Protein AF-A0A967B321-F1 (afdb_monomer)

Mean predicted aligned error: 7.97 Å

Radius of gyration: 17.26 Å; Cα contacts (8 Å, |Δi|>4): 91; chains: 1; bounding box: 40×33×49 Å

Sequence (114 aa):
MTRAPESIEDYYARVRAATDENGRLTVAAEEMPGVEALPSVGRAQIAKYGDGGAHLHLWMFGRPARMLQLRGSPLLDWEENLPRVPLDILQANARPIGEALVQTYGGALGRLGR

Structure (mmCIF, N/CA/C/O backbone):
data_AF-A0A967B321-F1
#
_entry.id   AF-A0A967B321-F1
#
loop_
_atom_site.group_PDB
_atom_site.id
_atom_site.type_symbol
_atom_site.label_atom_id
_atom_site.label_alt_id
_atom_site.label_comp_id
_atom_site.label_asym_id
_atom_site.label_entity_id
_atom_site.label_seq_id
_atom_site.pdbx_PDB_ins_code
_atom_site.Cartn_x
_atom_site.Cartn_y
_atom_site.Cartn_z
_atom_site.occupancy
_atom_site.B_iso_or_equiv
_atom_site.auth_seq_id
_atom_site.auth_comp_id
_atom_site.auth_asym_id
_atom_site.auth_atom_id
_atom_site.pdbx_PDB_model_num
ATOM 1 N N . MET A 1 1 ? -7.342 0.161 -31.014 1.00 51.66 1 MET A N 1
ATOM 2 C CA . MET A 1 1 ? -6.067 0.692 -31.541 1.00 51.66 1 MET A CA 1
ATOM 3 C C . MET A 1 1 ? -4.951 0.242 -30.616 1.00 51.66 1 MET A C 1
ATOM 5 O O . MET A 1 1 ? -4.963 0.624 -29.455 1.00 51.66 1 MET A O 1
ATOM 9 N N . THR A 1 2 ? -4.040 -0.605 -31.086 1.00 63.47 2 THR A N 1
ATOM 10 C CA . THR A 1 2 ? -2.845 -1.020 -30.337 1.00 63.47 2 THR A CA 1
ATOM 11 C C . THR A 1 2 ? -1.723 -0.025 -30.617 1.00 63.47 2 THR A C 1
ATOM 13 O O . THR A 1 2 ? -1.290 0.120 -31.757 1.00 63.47 2 THR A O 1
ATOM 16 N N . ARG A 1 3 ? -1.300 0.717 -29.590 1.00 79.12 3 ARG A N 1
ATOM 17 C CA . ARG A 1 3 ? -0.165 1.646 -29.664 1.00 79.12 3 ARG A CA 1
ATOM 18 C C . ARG A 1 3 ? 1.133 0.837 -29.789 1.00 79.12 3 ARG A C 1
ATOM 20 O O . ARG A 1 3 ? 1.270 -0.182 -29.117 1.00 79.12 3 ARG A O 1
ATOM 27 N N . ALA A 1 4 ? 2.060 1.281 -30.640 1.00 84.75 4 ALA A N 1
ATOM 28 C CA . ALA A 1 4 ? 3.400 0.698 -30.713 1.00 84.75 4 ALA A CA 1
ATOM 29 C C . ALA A 1 4 ? 4.110 0.808 -29.344 1.00 84.75 4 ALA A C 1
ATOM 31 O O . ALA A 1 4 ? 3.880 1.797 -28.636 1.00 84.75 4 ALA A O 1
ATOM 32 N N . PRO A 1 5 ? 4.932 -0.182 -28.950 1.00 83.69 5 PRO A N 1
ATOM 33 C CA . PRO A 1 5 ? 5.684 -0.115 -27.699 1.00 83.69 5 PRO A CA 1
ATOM 34 C C . PRO A 1 5 ? 6.614 1.109 -27.687 1.00 83.69 5 PRO A C 1
ATOM 36 O O . PRO A 1 5 ? 7.108 1.525 -28.735 1.00 83.69 5 PRO A O 1
ATOM 39 N N . GLU A 1 6 ? 6.811 1.711 -26.511 1.00 89.88 6 GLU A N 1
ATOM 40 C CA . GLU A 1 6 ? 7.761 2.819 -26.335 1.00 89.88 6 GLU A CA 1
ATOM 41 C C . GLU A 1 6 ? 9.207 2.356 -26.587 1.00 89.88 6 GLU A C 1
ATOM 43 O O . GLU A 1 6 ? 9.521 1.176 -26.403 1.00 89.88 6 GLU A O 1
ATOM 48 N N . SER A 1 7 ? 10.082 3.271 -27.022 1.00 93.69 7 SER A N 1
ATOM 49 C CA . SER A 1 7 ? 11.515 2.979 -27.127 1.00 93.69 7 SER A CA 1
ATOM 50 C C . SER A 1 7 ? 12.133 2.833 -25.734 1.00 93.69 7 SER A C 1
ATOM 52 O O . SER A 1 7 ? 11.606 3.351 -24.742 1.00 93.69 7 SER A O 1
ATOM 54 N N . ILE A 1 8 ? 13.261 2.128 -25.639 1.00 89.12 8 ILE A N 1
ATOM 55 C CA . ILE A 1 8 ? 13.928 1.943 -24.349 1.00 89.12 8 ILE A CA 1
ATOM 56 C C . ILE A 1 8 ? 14.518 3.263 -23.836 1.00 89.12 8 ILE A C 1
ATOM 58 O O . ILE A 1 8 ? 14.505 3.534 -22.638 1.00 89.12 8 ILE A O 1
ATOM 62 N N . GLU A 1 9 ? 14.949 4.126 -24.746 1.00 93.44 9 GLU A N 1
ATOM 63 C CA . GLU A 1 9 ? 15.458 5.468 -24.497 1.00 93.44 9 GLU A CA 1
ATOM 64 C C . GLU A 1 9 ? 14.373 6.369 -23.898 1.00 93.44 9 GLU A C 1
ATOM 66 O O . GLU A 1 9 ? 14.619 7.027 -22.884 1.00 93.44 9 GLU A O 1
ATOM 71 N N . ASP A 1 10 ? 13.159 6.340 -24.457 1.00 91.88 10 ASP A N 1
ATOM 72 C CA . ASP A 1 10 ? 12.015 7.095 -23.930 1.00 91.88 10 ASP A CA 1
ATOM 73 C C . ASP A 1 10 ? 11.601 6.592 -22.540 1.00 91.88 10 ASP A C 1
ATOM 75 O O . ASP A 1 10 ? 11.325 7.391 -21.637 1.00 91.88 10 ASP A O 1
ATOM 79 N N . TYR A 1 11 ? 11.610 5.270 -22.336 1.00 85.19 11 TYR A N 1
ATOM 80 C CA . TYR A 1 11 ? 11.366 4.665 -21.027 1.00 85.19 11 TYR A CA 1
ATOM 81 C C . TYR A 1 11 ? 12.393 5.149 -19.992 1.00 85.19 11 TYR A C 1
ATOM 83 O O . TYR A 1 11 ? 12.017 5.630 -18.919 1.00 85.19 11 TYR A O 1
ATOM 91 N N . TYR A 1 12 ? 13.688 5.080 -20.317 1.00 86.06 12 TYR A N 1
ATOM 92 C CA . TYR A 1 12 ? 14.758 5.516 -19.419 1.00 86.06 12 TYR A CA 1
ATOM 93 C C . TYR A 1 12 ? 14.692 7.013 -19.117 1.00 86.06 12 TYR A C 1
ATOM 95 O O . TYR A 1 12 ? 14.863 7.403 -17.960 1.00 86.06 12 TYR A O 1
ATOM 103 N N . ALA A 1 13 ? 14.411 7.850 -20.118 1.00 90.56 13 ALA A N 1
ATOM 104 C CA . ALA A 1 13 ? 14.257 9.288 -19.930 1.00 90.56 13 ALA A CA 1
ATOM 105 C C . ALA A 1 13 ? 13.106 9.606 -18.964 1.00 90.56 13 ALA A C 1
ATOM 107 O O . ALA A 1 13 ? 13.277 10.405 -18.041 1.00 90.56 13 ALA A O 1
ATOM 108 N N . A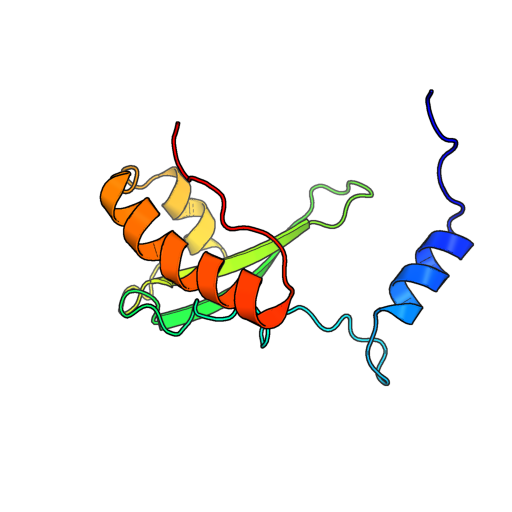RG A 1 14 ? 11.963 8.925 -19.114 1.00 88.31 14 ARG A N 1
ATOM 109 C CA . ARG A 1 14 ? 10.806 9.077 -18.223 1.00 88.31 14 ARG A CA 1
ATOM 110 C C . ARG A 1 14 ? 11.103 8.621 -16.797 1.00 88.31 14 ARG A C 1
ATOM 112 O O . ARG A 1 14 ? 10.739 9.320 -15.858 1.00 88.31 14 ARG A O 1
ATOM 119 N N . VAL A 1 15 ? 11.772 7.479 -16.624 1.00 84.31 15 VAL A N 1
ATOM 120 C CA . VAL A 1 15 ? 12.170 6.995 -15.292 1.00 84.31 15 VAL A CA 1
ATOM 121 C C . VAL A 1 15 ? 13.136 7.978 -14.632 1.00 84.31 15 VAL A C 1
ATOM 123 O O . VAL A 1 15 ? 12.918 8.347 -13.485 1.00 84.31 15 VAL A O 1
ATOM 126 N N . ARG A 1 16 ? 14.154 8.462 -15.354 1.00 86.06 16 ARG A N 1
ATOM 127 C CA . ARG A 1 16 ? 15.139 9.427 -14.839 1.00 86.06 16 ARG A CA 1
ATOM 128 C C . ARG A 1 16 ? 14.519 10.777 -14.481 1.00 86.06 16 ARG A C 1
ATOM 130 O O . ARG A 1 16 ? 14.938 11.403 -13.518 1.00 86.06 16 ARG A O 1
ATOM 137 N N . ALA A 1 17 ? 13.520 11.225 -15.235 1.00 88.25 17 ALA A N 1
ATOM 138 C CA . ALA A 1 17 ? 12.772 12.435 -14.904 1.00 88.25 17 ALA A CA 1
ATOM 139 C C . ALA A 1 17 ? 11.948 12.293 -13.609 1.00 88.25 17 ALA A C 1
ATOM 141 O O . ALA A 1 17 ? 11.600 13.299 -13.002 1.00 88.25 17 ALA A O 1
ATOM 142 N N . ALA A 1 18 ? 11.648 11.060 -13.186 1.00 81.88 18 ALA A N 1
ATOM 143 C CA . ALA A 1 18 ? 10.906 10.758 -11.964 1.00 81.88 18 ALA A CA 1
ATOM 144 C C . ALA A 1 18 ? 11.804 10.474 -10.742 1.00 81.88 18 ALA A C 1
ATOM 146 O O . ALA A 1 18 ? 11.288 10.148 -9.673 1.00 81.88 18 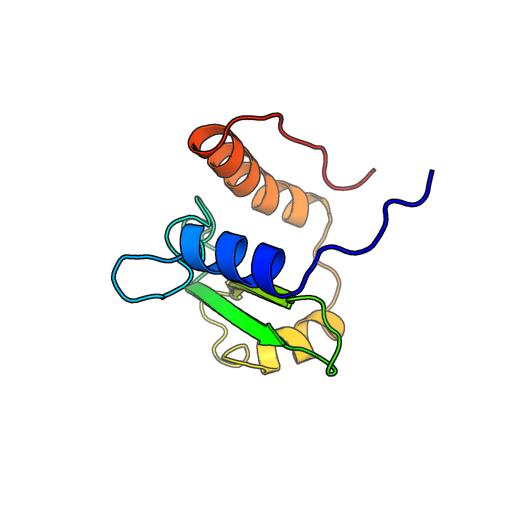ALA A O 1
ATOM 147 N N . THR A 1 19 ? 13.132 10.546 -10.882 1.00 82.50 19 THR A N 1
ATOM 148 C CA . THR A 1 19 ? 14.064 10.339 -9.766 1.00 82.50 19 THR A CA 1
ATOM 149 C C . THR A 1 19 ? 14.486 11.649 -9.107 1.00 82.50 19 THR A C 1
ATOM 151 O O . THR A 1 19 ? 14.532 12.685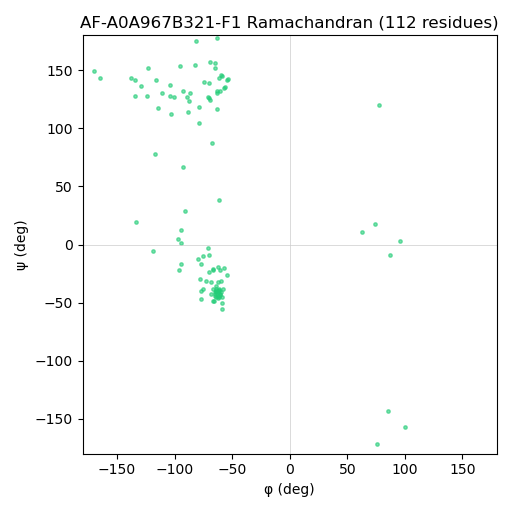 -9.767 1.00 82.50 19 THR A O 1
ATOM 154 N N . ASP A 1 20 ? 14.859 11.586 -7.829 1.00 82.06 20 ASP A N 1
ATOM 155 C CA . ASP A 1 20 ? 15.516 12.680 -7.114 1.00 82.06 20 ASP A CA 1
ATOM 156 C C . ASP A 1 20 ? 16.898 13.027 -7.712 1.00 82.06 20 ASP A C 1
ATOM 158 O O . ASP A 1 20 ? 17.400 12.380 -8.638 1.00 82.06 20 ASP A O 1
ATOM 162 N N . GLU A 1 21 ? 17.549 14.051 -7.156 1.00 85.38 21 GLU A N 1
ATOM 163 C CA . GLU A 1 21 ? 18.894 14.496 -7.557 1.00 85.38 21 GLU A CA 1
ATOM 164 C C . GLU A 1 21 ? 19.973 13.398 -7.473 1.00 85.38 21 GLU A C 1
ATOM 166 O O . GLU A 1 21 ? 21.005 13.483 -8.138 1.00 85.38 21 GLU A O 1
ATOM 171 N N . ASN A 1 22 ? 19.721 12.342 -6.697 1.00 83.62 22 ASN A N 1
ATOM 172 C CA . ASN A 1 22 ? 20.609 11.199 -6.516 1.00 83.62 22 ASN A CA 1
ATOM 173 C C . ASN A 1 22 ? 20.237 10.012 -7.420 1.00 83.62 22 ASN A C 1
ATOM 175 O O . ASN A 1 22 ? 20.832 8.938 -7.298 1.00 83.62 22 ASN A O 1
ATOM 179 N N . GLY A 1 23 ? 19.255 10.165 -8.312 1.00 79.19 23 GLY A N 1
ATOM 180 C CA . GLY A 1 23 ? 18.782 9.088 -9.176 1.00 79.19 23 GLY A CA 1
ATOM 181 C C . GLY A 1 23 ? 17.940 8.036 -8.447 1.00 79.19 23 GLY A C 1
ATOM 182 O O . GLY A 1 23 ? 17.771 6.929 -8.961 1.00 79.19 23 GLY A O 1
ATOM 183 N N . ARG A 1 24 ? 17.413 8.338 -7.254 1.00 75.81 24 ARG A N 1
ATOM 184 C CA . ARG A 1 24 ? 16.481 7.459 -6.541 1.00 75.81 24 ARG A CA 1
ATOM 185 C C . ARG A 1 24 ? 15.075 7.748 -7.020 1.00 75.81 24 ARG A C 1
ATOM 187 O O . ARG A 1 24 ? 14.643 8.894 -7.027 1.00 75.81 24 ARG A O 1
ATOM 194 N N . LEU A 1 25 ? 14.334 6.707 -7.384 1.00 71.50 25 LEU A N 1
ATOM 195 C CA . LEU A 1 25 ? 12.893 6.859 -7.528 1.00 71.50 25 LEU A CA 1
ATOM 196 C C . LEU A 1 25 ? 12.367 7.218 -6.139 1.00 71.50 25 LEU A C 1
ATOM 198 O O . LEU A 1 25 ? 12.534 6.416 -5.214 1.00 71.50 25 LEU A O 1
ATOM 202 N N . THR A 1 26 ? 11.789 8.405 -5.981 1.00 59.81 26 THR A N 1
ATOM 203 C CA . THR A 1 26 ? 11.123 8.781 -4.736 1.00 59.81 26 THR A CA 1
ATOM 204 C C . THR A 1 26 ? 9.899 7.889 -4.635 1.00 59.81 26 THR A C 1
ATOM 206 O O . THR A 1 26 ? 8.831 8.186 -5.166 1.00 59.81 26 THR A O 1
ATOM 209 N N . VAL A 1 27 ? 10.077 6.701 -4.054 1.00 58.59 27 VAL A N 1
ATOM 210 C CA . VAL A 1 27 ? 8.937 5.868 -3.716 1.00 58.59 27 VAL A CA 1
ATOM 211 C C . VAL A 1 27 ? 8.187 6.677 -2.693 1.00 58.59 27 VAL A C 1
ATOM 213 O O . VAL A 1 27 ? 8.780 7.179 -1.739 1.00 58.59 27 VAL A O 1
ATOM 216 N N . ALA A 1 28 ? 6.899 6.792 -2.932 1.00 54.50 28 ALA A N 1
ATOM 217 C CA . ALA A 1 28 ? 5.958 7.508 -2.123 1.00 54.50 28 ALA A CA 1
ATOM 218 C C . ALA A 1 28 ? 5.821 6.955 -0.675 1.00 54.50 28 ALA A C 1
ATOM 220 O O . ALA A 1 28 ? 4.732 6.878 -0.136 1.00 54.50 28 ALA A O 1
ATOM 221 N N . ALA A 1 29 ? 6.889 6.517 -0.008 1.00 49.38 29 ALA A N 1
ATOM 222 C CA . ALA A 1 29 ? 6.869 6.063 1.378 1.00 49.38 29 ALA A CA 1
ATOM 223 C C . ALA A 1 29 ? 6.434 7.192 2.325 1.00 49.38 29 ALA A C 1
ATOM 225 O O . ALA A 1 29 ? 5.648 6.957 3.235 1.00 49.38 29 ALA A O 1
ATOM 226 N N . GLU A 1 30 ? 6.902 8.419 2.058 1.00 54.50 30 GLU A N 1
ATOM 227 C CA . GLU A 1 30 ? 6.443 9.669 2.696 1.00 54.50 30 GLU A CA 1
ATOM 228 C C . GLU A 1 30 ? 5.015 10.069 2.264 1.00 54.50 30 GLU A C 1
ATOM 230 O O . GLU A 1 30 ? 4.388 10.951 2.835 1.00 54.50 30 GLU A O 1
ATOM 235 N N . GLU A 1 31 ? 4.484 9.370 1.271 1.00 56.00 31 GLU A N 1
ATOM 236 C CA . GLU A 1 31 ? 3.392 9.744 0.370 1.00 56.00 31 GLU A CA 1
ATOM 237 C C . GLU A 1 31 ? 2.380 8.575 0.256 1.00 56.00 31 GLU A C 1
ATOM 239 O O . GLU A 1 31 ? 1.571 8.495 -0.668 1.00 56.00 31 GLU A O 1
ATOM 244 N N . MET A 1 32 ? 2.395 7.649 1.225 1.00 66.00 32 MET A N 1
ATOM 245 C CA . MET A 1 32 ? 1.257 6.800 1.566 1.00 66.00 32 MET A CA 1
ATOM 246 C C . MET A 1 32 ? 0.482 7.502 2.682 1.00 66.00 32 MET A C 1
ATOM 248 O O . MET A 1 32 ? 0.494 7.035 3.833 1.00 66.00 32 MET A O 1
ATOM 252 N N . PRO A 1 33 ? -0.133 8.665 2.402 1.00 71.06 33 PRO A N 1
ATOM 253 C CA . PRO A 1 33 ? -0.684 9.491 3.447 1.00 71.06 33 PRO A CA 1
ATOM 254 C C . PRO A 1 33 ? -1.756 8.688 4.192 1.00 71.06 33 PRO A C 1
ATOM 256 O O . PRO A 1 33 ? -2.585 7.989 3.609 1.00 71.06 33 PRO A O 1
ATOM 259 N N . GLY A 1 34 ? -1.669 8.726 5.519 1.00 77.62 34 GLY A N 1
ATOM 260 C CA . GLY A 1 34 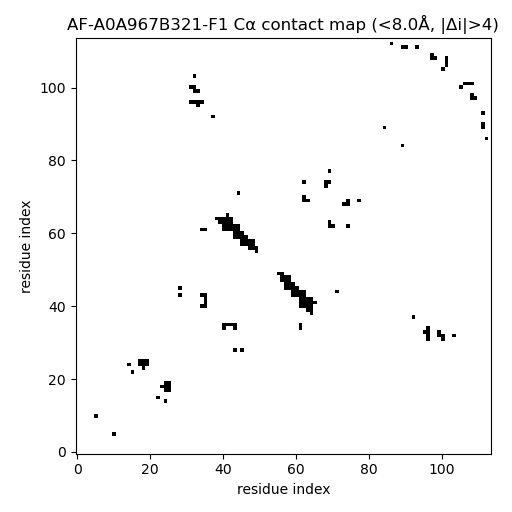? -2.623 8.068 6.406 1.00 77.62 34 GLY A CA 1
ATOM 261 C C . GLY A 1 34 ? -2.346 6.598 6.745 1.00 77.62 34 GLY A C 1
ATOM 262 O O . GLY A 1 34 ? -2.981 6.095 7.667 1.00 77.62 34 GLY A O 1
ATOM 263 N N . VAL A 1 35 ? -1.392 5.901 6.108 1.00 85.44 35 VAL A N 1
ATOM 264 C CA . VAL A 1 35 ? -1.144 4.474 6.425 1.00 85.44 35 VAL A CA 1
ATOM 265 C C . VAL A 1 35 ? -0.595 4.278 7.833 1.00 85.44 35 VAL A C 1
ATOM 267 O O . VAL A 1 35 ? -1.127 3.467 8.587 1.00 85.44 35 VAL A O 1
ATOM 270 N N . GLU A 1 36 ? 0.433 5.031 8.223 1.00 84.31 36 GLU A N 1
ATOM 271 C CA . GLU A 1 36 ? 0.964 4.971 9.595 1.00 84.31 36 GLU A CA 1
ATOM 272 C C . GLU A 1 36 ? 0.061 5.682 10.617 1.00 84.31 36 GLU A C 1
ATOM 274 O O . GLU A 1 36 ? 0.247 5.515 11.819 1.00 84.31 36 GLU A O 1
ATOM 279 N N . ALA A 1 37 ? -0.953 6.429 10.159 1.00 84.88 37 ALA A N 1
ATOM 280 C CA . ALA A 1 37 ? -1.966 7.015 11.036 1.00 84.88 37 ALA A CA 1
ATOM 281 C C . ALA A 1 37 ? -3.004 5.982 11.509 1.00 84.88 37 ALA A C 1
ATOM 283 O O . ALA A 1 37 ? -3.720 6.230 12.481 1.00 84.88 37 ALA A O 1
ATOM 284 N N . LEU A 1 38 ? -3.097 4.818 10.852 1.00 88.25 38 LEU A N 1
ATOM 285 C CA . LEU A 1 38 ? -3.978 3.742 11.290 1.00 88.25 38 LEU A CA 1
ATOM 286 C C . LEU A 1 38 ? -3.457 3.118 12.598 1.00 88.25 38 LEU A C 1
ATOM 288 O O . LEU A 1 38 ? -2.354 2.573 12.608 1.00 88.25 38 LEU A O 1
ATOM 292 N N . PRO A 1 39 ? -4.256 3.062 13.682 1.00 88.81 39 PRO A N 1
ATOM 293 C CA . PRO A 1 39 ? -3.815 2.485 14.961 1.00 88.81 39 PRO A CA 1
ATOM 294 C C . PRO A 1 39 ? -3.418 1.002 14.890 1.00 88.81 39 PRO A C 1
ATOM 296 O O . PRO A 1 39 ? -2.711 0.486 15.759 1.00 88.81 39 PRO A O 1
ATOM 299 N N . SER A 1 40 ? -3.917 0.289 13.878 1.00 89.25 40 SER A N 1
ATOM 300 C CA . SER A 1 40 ? -3.604 -1.115 13.607 1.00 89.25 40 SER A CA 1
ATOM 301 C C . SER A 1 40 ? -2.265 -1.304 12.893 1.00 89.25 40 SER A C 1
ATOM 303 O O . SER A 1 40 ? -1.771 -2.431 12.850 1.00 89.25 40 SER A O 1
ATOM 305 N N . VAL A 1 41 ? -1.652 -0.239 12.372 1.00 91.56 41 VAL A N 1
ATOM 306 C CA . VAL A 1 41 ? -0.385 -0.269 11.640 1.00 91.56 41 VAL A CA 1
ATOM 307 C C . VAL A 1 41 ? 0.746 0.166 12.565 1.00 91.56 41 VAL A C 1
ATOM 309 O O . VAL A 1 41 ? 0.697 1.204 13.210 1.00 91.56 41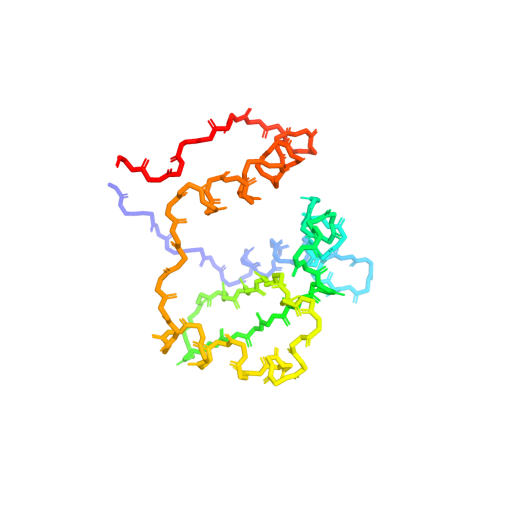 VAL A O 1
ATOM 312 N N . GLY A 1 42 ? 1.790 -0.658 12.653 1.00 89.50 42 GLY A N 1
ATOM 313 C CA . GLY A 1 42 ? 2.988 -0.345 13.430 1.00 89.50 42 GLY A CA 1
ATOM 314 C C . GLY A 1 42 ? 4.125 0.259 12.606 1.00 89.50 42 GLY A C 1
ATOM 315 O O . GLY A 1 42 ? 5.041 0.835 13.190 1.00 89.50 42 GLY A O 1
ATOM 316 N N . ARG A 1 43 ? 4.139 0.042 11.282 1.00 87.12 43 ARG A N 1
ATOM 317 C CA . ARG A 1 43 ? 5.119 0.618 10.341 1.00 87.12 43 ARG A CA 1
ATOM 318 C C . ARG A 1 43 ? 4.703 0.375 8.890 1.00 87.12 43 ARG A C 1
ATOM 320 O O . ARG A 1 43 ? 4.165 -0.694 8.604 1.00 87.12 43 ARG A O 1
ATOM 327 N N . ALA A 1 44 ? 5.060 1.271 7.980 1.00 86.75 44 ALA A N 1
ATOM 328 C CA . ALA A 1 44 ? 5.012 1.005 6.545 1.00 86.75 44 ALA A CA 1
ATOM 329 C C . ALA A 1 44 ? 6.159 0.077 6.080 1.00 86.75 44 ALA A C 1
ATOM 331 O O . ALA A 1 44 ? 7.307 0.183 6.516 1.00 86.75 44 ALA A O 1
ATOM 332 N N . GLN A 1 45 ? 5.867 -0.858 5.180 1.00 84.25 45 GLN A N 1
ATOM 333 C CA . GLN A 1 45 ? 6.845 -1.732 4.530 1.00 84.25 45 GLN A CA 1
ATOM 334 C C . GLN A 1 45 ? 6.729 -1.580 3.017 1.00 84.25 45 GLN A C 1
ATOM 336 O O . GLN A 1 45 ? 5.648 -1.753 2.463 1.00 84.25 45 GLN A O 1
ATOM 341 N N . ILE A 1 46 ? 7.853 -1.321 2.351 1.00 83.69 46 ILE A N 1
ATOM 342 C CA . ILE A 1 46 ? 7.953 -1.342 0.890 1.00 83.69 46 ILE A CA 1
ATOM 343 C C . ILE A 1 46 ? 8.652 -2.623 0.473 1.00 83.69 46 ILE A C 1
ATOM 345 O O . ILE A 1 46 ? 9.653 -3.018 1.075 1.00 83.69 46 ILE A O 1
ATOM 349 N N . ALA A 1 47 ? 8.134 -3.257 -0.570 1.00 82.56 47 ALA A N 1
ATOM 350 C CA . ALA A 1 47 ? 8.769 -4.409 -1.171 1.00 82.56 47 ALA A CA 1
ATOM 351 C C . ALA A 1 47 ? 8.717 -4.338 -2.697 1.00 82.56 47 ALA A C 1
ATOM 353 O O . ALA A 1 47 ? 7.741 -3.888 -3.294 1.00 82.56 47 ALA A O 1
ATOM 354 N N . LYS A 1 48 ? 9.792 -4.803 -3.328 1.00 83.00 48 LYS A N 1
ATOM 355 C CA . LYS A 1 48 ? 9.887 -4.967 -4.775 1.00 83.00 48 LYS A CA 1
ATOM 356 C C . LYS A 1 48 ? 10.004 -6.458 -5.057 1.00 83.00 48 LYS A C 1
ATOM 358 O O . LYS A 1 48 ? 10.983 -7.077 -4.649 1.00 83.00 48 LYS A O 1
ATOM 363 N N . TYR A 1 49 ? 9.027 -6.999 -5.771 1.00 78.31 49 TYR A N 1
ATOM 364 C CA . TYR A 1 49 ? 9.022 -8.384 -6.237 1.00 78.31 49 TYR A CA 1
ATOM 365 C C . TYR A 1 49 ? 8.876 -8.395 -7.749 1.00 78.31 49 TYR A C 1
ATOM 367 O O . TYR A 1 49 ? 8.320 -7.466 -8.320 1.00 78.31 49 TYR A O 1
ATOM 375 N N . GLY A 1 50 ? 9.392 -9.420 -8.408 1.00 76.62 50 GLY A N 1
ATOM 376 C CA . GLY A 1 50 ? 9.243 -9.583 -9.845 1.00 76.62 50 GLY A CA 1
ATOM 377 C C . GLY A 1 50 ? 9.603 -11.002 -10.240 1.00 76.62 50 GLY A C 1
ATOM 378 O O . GLY A 1 50 ? 10.517 -11.591 -9.669 1.00 76.62 50 GLY A O 1
ATOM 379 N N . ASP A 1 51 ? 8.883 -11.532 -11.216 1.00 81.06 51 ASP A N 1
ATOM 380 C CA . ASP A 1 51 ? 9.097 -12.844 -11.830 1.00 81.06 51 ASP A CA 1
ATOM 381 C C . ASP A 1 51 ? 9.956 -12.756 -13.109 1.00 81.06 51 ASP A C 1
ATOM 383 O O . ASP A 1 51 ? 10.060 -13.715 -13.868 1.00 81.06 51 ASP A O 1
ATOM 387 N N . GLY A 1 52 ? 10.589 -11.599 -13.342 1.00 74.31 52 GLY A N 1
ATOM 388 C CA . GLY A 1 52 ? 11.404 -11.320 -14.526 1.00 74.31 52 GLY A CA 1
ATOM 389 C C . GLY A 1 52 ? 10.669 -10.590 -15.656 1.00 74.31 52 GLY A C 1
ATOM 390 O O . GLY A 1 52 ? 11.276 -10.343 -16.696 1.00 74.31 52 GLY A O 1
ATOM 391 N N . GLY A 1 53 ? 9.399 -10.210 -15.474 1.00 70.81 53 GLY A N 1
ATOM 392 C CA . GLY A 1 53 ? 8.667 -9.378 -16.432 1.00 70.81 53 GLY A CA 1
ATOM 393 C C . GLY A 1 53 ? 9.223 -7.952 -16.587 1.00 70.81 53 GLY A C 1
ATOM 394 O O . GLY A 1 53 ? 9.841 -7.392 -15.683 1.00 70.81 53 GLY A O 1
ATOM 395 N N . ALA A 1 54 ? 8.948 -7.322 -17.735 1.00 74.12 54 ALA A N 1
ATOM 396 C CA . ALA A 1 54 ? 9.324 -5.927 -18.012 1.00 74.12 54 ALA A CA 1
ATOM 397 C C . ALA A 1 54 ? 8.505 -4.888 -17.209 1.00 74.12 54 ALA A C 1
ATOM 399 O O . ALA A 1 54 ? 8.748 -3.687 -17.317 1.00 74.12 54 ALA A O 1
ATOM 400 N N . HIS A 1 55 ? 7.522 -5.333 -16.418 1.00 75.19 55 HIS A N 1
ATOM 401 C CA . HIS A 1 55 ? 6.659 -4.473 -15.614 1.00 75.19 55 HIS A CA 1
ATOM 402 C C . HIS A 1 55 ? 7.216 -4.306 -14.194 1.00 75.19 55 HIS A C 1
ATOM 404 O O . HIS A 1 55 ? 7.564 -5.278 -13.525 1.00 75.19 55 HIS A O 1
ATOM 410 N N . LEU A 1 56 ? 7.283 -3.065 -13.710 1.00 76.81 56 LEU A N 1
ATOM 411 C CA . LEU A 1 56 ? 7.726 -2.770 -12.350 1.00 76.81 56 LEU A CA 1
ATOM 412 C C . LEU A 1 56 ? 6.597 -3.045 -11.350 1.00 76.81 56 LEU A C 1
ATOM 414 O O . LEU A 1 56 ? 5.585 -2.351 -11.360 1.00 76.81 56 LEU A O 1
ATOM 418 N N . HIS A 1 57 ? 6.810 -3.984 -10.427 1.00 80.75 57 HIS A N 1
ATOM 419 C CA . HIS A 1 57 ? 5.930 -4.184 -9.277 1.00 80.75 57 HIS A CA 1
ATOM 420 C C . HIS A 1 57 ? 6.566 -3.604 -8.008 1.00 80.75 57 HIS A C 1
ATOM 422 O O . HIS A 1 57 ? 7.573 -4.107 -7.499 1.00 80.75 57 HIS A O 1
ATOM 428 N N . LEU A 1 58 ? 5.954 -2.540 -7.491 1.00 81.62 58 LEU A N 1
ATOM 429 C CA . LEU A 1 58 ? 6.230 -1.994 -6.166 1.00 81.62 58 LEU A CA 1
ATOM 430 C C . LEU A 1 58 ? 5.016 -2.239 -5.279 1.00 81.62 58 LEU A C 1
ATOM 432 O O . LEU A 1 58 ? 3.889 -1.925 -5.651 1.00 81.62 58 LEU A O 1
ATOM 436 N N . TRP A 1 59 ? 5.270 -2.790 -4.103 1.00 80.50 59 TRP A N 1
ATOM 437 C CA . TRP A 1 59 ? 4.259 -3.120 -3.117 1.00 80.50 59 TRP A CA 1
ATOM 438 C C . TRP A 1 59 ? 4.477 -2.292 -1.865 1.00 80.50 59 TRP A C 1
ATOM 440 O O . TRP A 1 59 ? 5.617 -2.078 -1.443 1.00 80.50 59 TRP A O 1
ATOM 450 N N . MET A 1 60 ? 3.380 -1.857 -1.256 1.00 83.69 60 MET A N 1
ATOM 451 C CA . MET A 1 60 ? 3.416 -1.060 -0.042 1.00 83.69 60 MET A CA 1
ATOM 452 C C . MET A 1 60 ? 2.398 -1.605 0.955 1.00 83.69 60 MET A C 1
ATOM 454 O O . MET A 1 60 ? 1.228 -1.790 0.621 1.00 83.69 60 MET A O 1
ATOM 458 N N . PHE A 1 61 ? 2.847 -1.866 2.177 1.00 86.12 61 PHE A N 1
ATOM 459 C CA . PHE A 1 61 ? 2.060 -2.544 3.197 1.00 86.12 61 PHE A CA 1
ATOM 460 C C . PHE A 1 61 ? 2.063 -1.770 4.511 1.00 86.12 61 PHE A C 1
ATOM 462 O O . PHE A 1 61 ? 3.117 -1.365 5.001 1.00 86.12 61 PHE A O 1
ATOM 469 N N . GLY A 1 62 ? 0.895 -1.654 5.142 1.00 87.94 62 GLY A N 1
ATOM 470 C CA . GLY A 1 62 ? 0.809 -1.327 6.562 1.00 87.94 62 GLY A CA 1
ATOM 471 C C . GLY A 1 62 ? 1.092 -2.582 7.382 1.00 87.94 62 GLY A C 1
ATOM 472 O O . GLY A 1 62 ? 0.240 -3.463 7.475 1.00 87.94 62 GLY A O 1
ATOM 473 N N . ARG A 1 63 ? 2.281 -2.700 7.977 1.00 90.19 63 ARG A N 1
ATOM 474 C CA . ARG A 1 63 ? 2.608 -3.859 8.813 1.00 90.19 63 ARG A CA 1
ATOM 475 C C . ARG A 1 63 ? 1.804 -3.791 10.114 1.00 90.19 63 ARG A C 1
ATOM 477 O O . ARG A 1 63 ? 1.934 -2.785 10.822 1.00 90.19 63 ARG A O 1
ATOM 484 N N . PRO A 1 64 ? 1.061 -4.847 10.495 1.00 90.38 64 PRO A N 1
ATOM 485 C CA . PRO A 1 64 ? 0.272 -4.839 11.719 1.00 90.38 64 PRO A CA 1
ATOM 486 C C . PRO A 1 64 ? 1.099 -4.530 12.969 1.00 90.38 64 PRO A C 1
ATOM 488 O O . PRO A 1 64 ? 2.201 -5.053 13.180 1.00 90.38 64 PRO A O 1
ATOM 491 N N . ALA A 1 65 ? 0.557 -3.661 13.816 1.00 91.00 65 ALA A N 1
ATOM 492 C CA . ALA A 1 65 ? 1.135 -3.333 15.104 1.00 91.00 65 ALA A CA 1
ATOM 493 C C . ALA A 1 65 ? 1.199 -4.585 15.990 1.00 91.00 65 ALA A C 1
ATOM 495 O O . ALA A 1 65 ? 0.292 -5.414 15.996 1.00 91.00 65 ALA A O 1
ATOM 496 N N . ARG A 1 66 ? 2.275 -4.701 16.778 1.00 90.75 66 ARG A N 1
ATOM 497 C CA . ARG A 1 66 ? 2.473 -5.770 17.777 1.00 90.75 66 ARG A CA 1
ATOM 498 C C . ARG A 1 66 ? 2.553 -7.202 17.215 1.00 90.75 66 ARG A C 1
ATOM 500 O O . ARG A 1 66 ? 2.607 -8.137 18.003 1.00 90.75 66 ARG A O 1
ATOM 507 N N . MET A 1 67 ? 2.653 -7.393 15.894 1.00 90.56 67 MET A N 1
ATOM 508 C CA . MET A 1 67 ? 2.761 -8.722 15.276 1.00 90.56 67 MET A CA 1
ATOM 509 C C . MET A 1 67 ? 4.090 -8.906 14.533 1.00 90.56 67 MET A C 1
ATOM 511 O O . MET A 1 67 ? 4.179 -8.812 13.311 1.00 90.56 67 MET A O 1
ATOM 515 N N . LEU A 1 68 ? 5.163 -9.154 15.293 1.00 88.12 68 LEU A N 1
ATOM 516 C CA . LEU A 1 68 ? 6.533 -9.158 14.758 1.00 88.12 68 LEU A CA 1
ATOM 517 C C . LEU A 1 68 ? 6.820 -10.287 13.759 1.00 88.12 68 LEU A C 1
ATOM 519 O O . LEU A 1 68 ? 7.737 -10.144 12.955 1.00 88.12 68 LEU A O 1
ATOM 523 N N . GLN A 1 69 ? 6.038 -11.369 13.789 1.00 89.81 69 GLN A N 1
ATOM 524 C CA . GLN A 1 69 ? 6.138 -12.477 12.832 1.00 89.81 69 GLN A CA 1
ATOM 525 C C . GLN A 1 69 ? 5.853 -12.056 11.384 1.00 89.81 69 GLN A C 1
ATOM 527 O O . GLN A 1 69 ? 6.293 -12.732 10.467 1.00 89.81 69 GLN A O 1
ATOM 532 N N . LEU A 1 70 ? 5.185 -10.915 11.168 1.00 89.50 70 LEU A N 1
ATOM 533 C CA . LEU A 1 70 ? 4.919 -10.359 9.839 1.00 89.50 70 LEU A CA 1
ATOM 534 C C . LEU A 1 70 ? 6.007 -9.381 9.359 1.00 89.50 70 LEU A C 1
ATOM 536 O O . LEU A 1 70 ? 5.729 -8.418 8.648 1.00 89.50 70 LEU A O 1
ATOM 540 N N . ARG A 1 71 ? 7.256 -9.537 9.801 1.00 87.06 71 ARG A N 1
ATOM 541 C CA . ARG A 1 71 ? 8.367 -8.699 9.327 1.00 87.06 71 ARG A CA 1
ATOM 542 C C . ARG A 1 71 ? 8.979 -9.300 8.068 1.00 87.06 71 ARG A C 1
ATOM 544 O O . ARG A 1 71 ? 9.495 -10.407 8.136 1.00 87.06 71 ARG A O 1
ATOM 551 N N . GLY A 1 72 ? 9.030 -8.534 6.977 1.00 84.94 72 GLY A N 1
ATOM 552 C CA . GLY A 1 72 ? 9.667 -8.968 5.729 1.00 84.94 72 GLY A CA 1
ATOM 553 C C . GLY A 1 72 ? 8.714 -9.772 4.846 1.00 84.94 72 GLY A C 1
ATOM 554 O O . GLY A 1 72 ? 7.528 -9.448 4.786 1.00 84.94 72 GLY A O 1
ATOM 555 N N . SER A 1 73 ? 9.224 -10.801 4.163 1.00 84.75 73 SER A N 1
ATOM 556 C CA . SER A 1 73 ? 8.412 -11.661 3.288 1.00 84.75 73 SER A CA 1
ATOM 557 C C . SER A 1 73 ? 7.255 -12.402 3.980 1.00 84.75 73 SER A C 1
ATOM 559 O O . SER A 1 73 ? 6.210 -12.501 3.342 1.00 84.75 73 SER A O 1
ATOM 561 N N . PRO A 1 74 ? 7.329 -12.793 5.274 1.00 88.38 74 PRO A N 1
ATOM 562 C CA . PRO A 1 74 ? 6.196 -13.403 5.967 1.00 88.38 74 PRO A CA 1
ATOM 563 C C . PRO A 1 74 ? 4.902 -12.582 5.920 1.00 88.38 74 PRO A C 1
ATOM 565 O O . PRO A 1 74 ? 3.826 -13.152 6.025 1.00 88.38 74 PRO A O 1
ATOM 568 N N . LEU A 1 75 ? 4.964 -11.252 5.769 1.00 87.38 75 LEU A N 1
ATOM 569 C CA . LEU A 1 75 ? 3.753 -10.435 5.633 1.00 87.38 75 LEU A CA 1
ATOM 570 C C . LEU A 1 75 ? 2.892 -10.864 4.436 1.00 87.38 75 LEU A C 1
ATOM 572 O O . LEU A 1 75 ? 1.675 -10.873 4.558 1.00 87.38 75 LEU A O 1
ATOM 576 N N . LEU A 1 76 ? 3.522 -11.228 3.319 1.00 83.19 76 LEU A N 1
ATOM 577 C CA . LEU A 1 76 ? 2.833 -11.712 2.120 1.00 83.19 76 LEU A CA 1
ATOM 578 C C . LEU A 1 76 ? 2.391 -13.155 2.296 1.00 83.19 76 LEU A C 1
ATOM 580 O O . LEU A 1 76 ? 1.246 -13.488 2.018 1.00 83.19 76 LEU A O 1
ATOM 584 N N . ASP A 1 77 ? 3.303 -13.989 2.796 1.00 83.25 77 ASP A N 1
A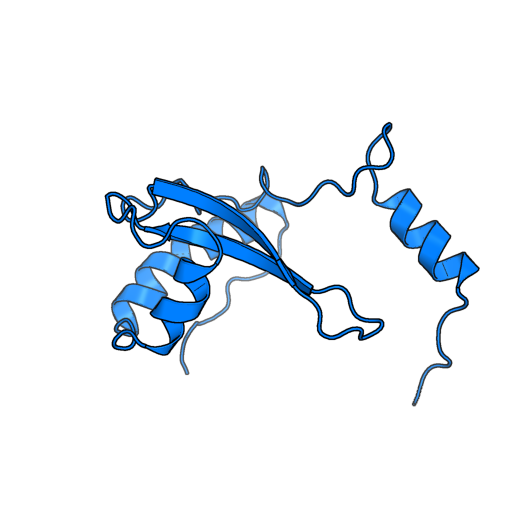TOM 585 C CA . ASP A 1 77 ? 3.057 -15.419 2.938 1.00 83.25 77 ASP A CA 1
ATOM 586 C C . ASP A 1 77 ? 1.863 -15.668 3.863 1.00 83.25 77 ASP A C 1
ATOM 588 O O . ASP A 1 77 ? 1.004 -16.493 3.573 1.00 83.25 77 ASP A O 1
ATOM 592 N N . TRP A 1 78 ? 1.771 -14.930 4.971 1.00 83.44 78 TRP A N 1
ATOM 593 C CA . TRP A 1 78 ? 0.668 -15.080 5.912 1.00 83.44 78 TRP A CA 1
ATOM 594 C C . TRP A 1 78 ? -0.622 -14.402 5.453 1.00 83.44 78 TRP A C 1
ATOM 596 O O . TRP A 1 78 ? -1.681 -14.897 5.820 1.00 83.44 78 TRP A O 1
ATOM 606 N N . GLU A 1 79 ? -0.581 -13.311 4.680 1.00 79.50 79 GLU A N 1
ATOM 607 C CA . GLU A 1 79 ? -1.806 -12.607 4.256 1.00 79.50 79 GLU A CA 1
ATOM 608 C C . GLU A 1 79 ? -2.744 -13.517 3.457 1.00 79.50 79 GLU A C 1
ATOM 610 O O . GLU A 1 79 ? -3.933 -13.563 3.765 1.00 79.50 79 GLU A O 1
ATOM 615 N N . GLU A 1 80 ? -2.198 -14.347 2.566 1.00 81.31 80 GLU A N 1
ATOM 616 C CA . GLU A 1 80 ? -2.978 -15.322 1.791 1.00 81.31 80 GLU A CA 1
ATOM 617 C C . GLU A 1 80 ? -3.509 -16.489 2.653 1.00 81.31 80 GLU A C 1
ATOM 619 O O . GLU A 1 80 ? -4.496 -17.137 2.311 1.00 81.31 80 GLU A O 1
ATOM 624 N N . ASN A 1 81 ? -2.868 -16.771 3.792 1.00 87.19 81 ASN A N 1
ATOM 625 C CA . ASN A 1 81 ? -3.225 -17.889 4.673 1.00 87.19 81 ASN A CA 1
ATOM 626 C C . ASN A 1 81 ? -4.169 -17.495 5.819 1.00 87.19 81 ASN A C 1
ATOM 628 O O . ASN A 1 81 ? -4.756 -18.363 6.472 1.00 87.19 81 ASN A O 1
ATOM 632 N N . LEU A 1 82 ? -4.292 -16.202 6.114 1.00 85.75 82 LEU A N 1
ATOM 633 C CA . LEU A 1 82 ? -5.146 -15.709 7.185 1.00 85.75 82 LEU A CA 1
ATOM 634 C C . LEU A 1 82 ? -6.607 -15.596 6.720 1.00 85.75 82 LEU A C 1
ATOM 636 O O . LEU A 1 82 ? -6.887 -15.403 5.537 1.00 85.75 82 LEU A O 1
ATOM 640 N N . PRO A 1 83 ? -7.579 -15.680 7.648 1.00 90.25 83 PRO A N 1
ATOM 641 C CA . PRO A 1 83 ? -8.964 -15.376 7.320 1.00 90.25 83 PRO A CA 1
ATOM 642 C C . PRO A 1 83 ? -9.094 -13.980 6.706 1.00 90.25 83 PRO A C 1
ATOM 644 O O . PRO A 1 83 ? -8.460 -13.027 7.167 1.00 90.25 83 PRO A O 1
ATOM 647 N N . ARG A 1 84 ? -9.972 -13.846 5.706 1.00 88.00 84 ARG A N 1
ATOM 648 C CA . ARG A 1 84 ? -10.258 -12.547 5.089 1.00 88.00 84 ARG A CA 1
ATOM 649 C C . ARG A 1 84 ? -10.729 -11.551 6.144 1.00 88.00 84 ARG A C 1
ATOM 651 O O . ARG A 1 84 ? -11.607 -11.854 6.953 1.00 88.00 84 ARG A O 1
ATOM 658 N N . VAL A 1 85 ? -10.188 -10.338 6.081 1.00 87.69 85 VAL A N 1
ATOM 659 C CA . VAL A 1 85 ? -10.662 -9.224 6.904 1.00 87.69 85 VAL A CA 1
ATOM 660 C C . VAL A 1 85 ? -12.116 -8.907 6.518 1.00 87.69 85 VAL A C 1
ATOM 662 O O . VAL A 1 85 ? -12.405 -8.789 5.323 1.00 87.69 85 VAL A O 1
ATOM 665 N N . PRO A 1 86 ? -13.037 -8.760 7.489 1.00 93.06 86 PRO A N 1
ATOM 666 C CA . PRO A 1 86 ? -14.411 -8.349 7.214 1.00 93.06 86 PRO A CA 1
ATOM 667 C C . PRO A 1 86 ? -14.486 -7.045 6.404 1.00 93.06 86 PRO A C 1
ATOM 669 O O . PRO A 1 86 ? -13.672 -6.136 6.585 1.00 93.06 86 PRO A O 1
ATOM 672 N N . LEU A 1 87 ? -15.456 -6.952 5.485 1.00 93.69 87 LEU A N 1
ATOM 673 C CA . LEU A 1 87 ? -15.538 -5.842 4.527 1.00 93.69 87 LEU A CA 1
ATOM 674 C C . LEU A 1 87 ? -15.722 -4.480 5.207 1.00 93.69 87 LEU A C 1
ATOM 676 O O . LEU A 1 87 ? -15.138 -3.496 4.766 1.00 93.69 87 LEU A O 1
ATOM 680 N N . ASP A 1 88 ? -16.502 -4.416 6.279 1.00 94.69 88 ASP A N 1
ATOM 681 C CA . ASP A 1 88 ? -16.716 -3.203 7.069 1.00 94.69 88 ASP A CA 1
ATOM 682 C C . ASP A 1 88 ? -15.406 -2.694 7.691 1.00 94.69 88 ASP A C 1
ATOM 684 O O . ASP A 1 88 ? -15.114 -1.498 7.640 1.00 94.69 88 ASP A O 1
ATOM 688 N N . ILE A 1 89 ? -14.565 -3.607 8.181 1.00 92.31 89 ILE A N 1
ATOM 689 C CA . ILE A 1 89 ? -13.235 -3.289 8.711 1.00 92.31 89 ILE A CA 1
ATOM 690 C C . ILE A 1 89 ? -12.295 -2.830 7.590 1.00 92.31 89 ILE A C 1
ATOM 692 O O . ILE A 1 89 ? -11.581 -1.838 7.750 1.00 92.31 89 ILE A O 1
ATOM 696 N N . LEU A 1 90 ? -12.318 -3.499 6.431 1.00 90.88 90 LEU A N 1
ATOM 697 C CA . LEU A 1 90 ? -11.558 -3.060 5.255 1.00 90.88 90 LEU A CA 1
ATOM 698 C C . LEU A 1 90 ? -11.972 -1.652 4.815 1.00 90.88 90 LEU A C 1
ATOM 700 O O . LEU A 1 90 ? -11.114 -0.806 4.575 1.00 90.88 90 LEU A O 1
ATOM 704 N N . GLN A 1 91 ? -13.273 -1.374 4.752 1.00 93.56 91 GLN A N 1
ATOM 705 C CA . GLN A 1 91 ? -13.809 -0.063 4.391 1.00 93.56 91 GLN A CA 1
ATOM 706 C C . GLN A 1 91 ? -13.432 1.015 5.413 1.00 93.56 91 GLN A C 1
ATOM 708 O O . GLN A 1 91 ? -13.104 2.135 5.018 1.00 93.56 91 GLN A O 1
ATOM 713 N N . ALA A 1 92 ? -13.465 0.694 6.709 1.00 92.19 92 ALA A N 1
ATOM 714 C CA . ALA A 1 92 ? -13.068 1.609 7.774 1.00 92.19 92 ALA A CA 1
ATOM 715 C C . ALA A 1 92 ? -11.579 1.977 7.696 1.00 92.19 92 ALA A C 1
ATOM 717 O O . ALA A 1 92 ? -11.243 3.145 7.862 1.00 92.19 92 ALA A O 1
ATOM 718 N N . ASN A 1 93 ? -10.704 1.016 7.381 1.00 90.75 93 ASN A N 1
ATOM 719 C CA . ASN A 1 93 ? -9.269 1.262 7.219 1.00 90.75 93 ASN A CA 1
ATOM 720 C C . ASN A 1 93 ? -8.937 1.975 5.897 1.00 90.75 93 ASN A C 1
ATOM 722 O O . ASN A 1 93 ? -8.069 2.843 5.864 1.00 90.75 93 ASN A O 1
ATOM 726 N N . ALA A 1 94 ? -9.619 1.626 4.802 1.00 90.81 94 ALA A N 1
ATOM 727 C CA . ALA A 1 94 ? -9.337 2.171 3.474 1.00 90.81 94 ALA A CA 1
ATOM 728 C C . ALA A 1 94 ? -9.789 3.628 3.310 1.00 90.81 94 ALA A C 1
ATOM 730 O O . ALA A 1 94 ? -9.163 4.383 2.569 1.00 90.81 94 ALA A O 1
ATOM 731 N N . ARG A 1 95 ? -10.867 4.036 3.988 1.00 92.00 95 ARG A N 1
ATOM 732 C CA . ARG A 1 95 ? -11.418 5.394 3.885 1.00 92.00 95 ARG A CA 1
ATOM 733 C C . ARG A 1 95 ? -10.432 6.508 4.263 1.00 92.00 95 ARG A C 1
ATOM 735 O O . ARG A 1 95 ? -10.209 7.343 3.393 1.00 92.00 95 ARG A O 1
ATOM 742 N N . PRO A 1 96 ? -9.803 6.528 5.454 1.00 90.50 96 PRO A N 1
ATOM 743 C CA . PRO A 1 96 ? -8.863 7.594 5.807 1.00 90.50 96 PRO A CA 1
ATOM 744 C C . PRO A 1 96 ? -7.646 7.635 4.873 1.00 90.50 96 PRO A C 1
ATOM 746 O O . PRO A 1 96 ? -7.151 8.714 4.570 1.00 90.50 96 PRO A O 1
ATOM 749 N N . ILE A 1 97 ? -7.195 6.484 4.356 1.00 89.31 97 ILE A N 1
ATOM 750 C CA . ILE A 1 97 ? -6.122 6.433 3.350 1.00 89.31 97 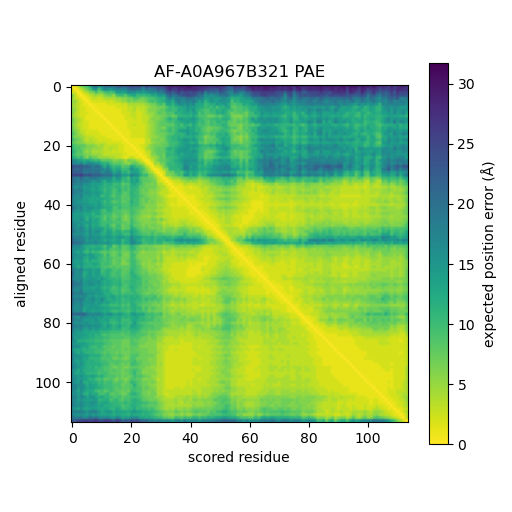ILE A CA 1
ATOM 751 C C . ILE A 1 97 ? -6.595 7.074 2.039 1.00 89.31 97 ILE A C 1
ATOM 753 O O . ILE A 1 97 ? -5.905 7.913 1.470 1.00 89.31 97 ILE A O 1
ATOM 757 N N . GLY A 1 98 ? -7.781 6.701 1.555 1.00 90.81 98 GLY A N 1
ATOM 758 C CA . GLY A 1 98 ? -8.345 7.257 0.327 1.00 90.81 98 GLY A CA 1
ATOM 759 C C . GLY A 1 98 ? -8.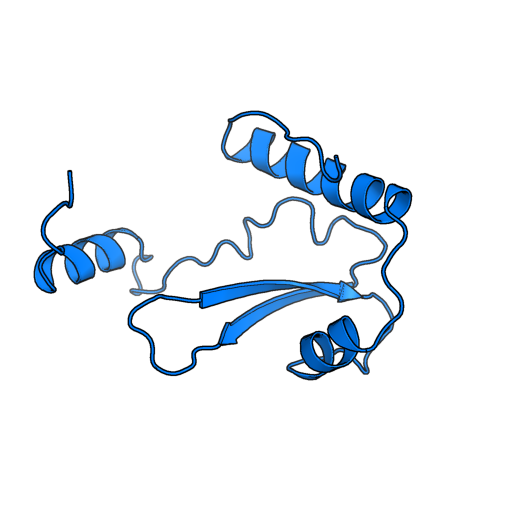608 8.761 0.421 1.00 90.81 98 GLY A C 1
ATOM 760 O O . GLY A 1 98 ? -8.318 9.488 -0.523 1.00 90.81 98 GLY A O 1
ATOM 761 N N . GLU A 1 99 ? -9.110 9.240 1.559 1.00 91.69 99 GLU A N 1
ATOM 762 C CA . GLU A 1 99 ? -9.292 10.670 1.836 1.00 91.69 99 GLU A CA 1
ATOM 763 C C . GLU A 1 99 ? -7.957 11.414 1.804 1.00 91.69 99 GLU A C 1
ATOM 765 O O . GLU A 1 99 ? -7.849 12.453 1.153 1.00 91.69 99 GLU A O 1
ATOM 770 N N . ALA A 1 100 ? -6.926 10.853 2.435 1.00 88.62 100 ALA A N 1
ATOM 771 C CA . ALA A 1 100 ? -5.603 11.454 2.457 1.00 88.62 100 ALA A CA 1
ATOM 772 C C . ALA A 1 100 ? -4.958 11.480 1.058 1.00 88.62 100 ALA A C 1
ATOM 774 O O . ALA A 1 100 ? -4.367 12.484 0.671 1.00 88.62 100 ALA A O 1
ATOM 775 N N . LEU A 1 101 ? -5.145 10.431 0.249 1.00 87.50 101 LEU A N 1
ATOM 776 C CA . LEU A 1 101 ? -4.712 10.411 -1.152 1.00 87.50 101 LEU A CA 1
ATOM 777 C C . LEU A 1 101 ? -5.417 11.487 -1.988 1.00 87.50 101 LEU A C 1
ATOM 779 O O . LEU A 1 101 ? -4.762 12.190 -2.752 1.00 87.50 101 LEU A O 1
ATOM 783 N N . VAL A 1 102 ? -6.734 11.646 -1.831 1.00 91.25 102 VAL A N 1
ATOM 784 C CA . VAL A 1 102 ? -7.502 12.691 -2.530 1.00 91.25 102 VAL A CA 1
ATOM 785 C C . VAL A 1 102 ? -7.057 14.085 -2.088 1.00 91.25 102 VAL A C 1
ATOM 787 O O . VAL A 1 102 ? -6.959 14.985 -2.918 1.00 91.25 102 VAL A O 1
ATOM 790 N N . GLN A 1 103 ? -6.760 14.277 -0.803 1.00 89.69 103 GLN A N 1
ATOM 791 C CA . GLN A 1 103 ? -6.263 15.550 -0.290 1.00 89.69 103 GLN A CA 1
ATOM 792 C C . GLN A 1 103 ? -4.883 15.902 -0.864 1.00 89.69 103 GLN A C 1
ATOM 794 O O . GLN A 1 103 ? -4.662 17.055 -1.230 1.00 89.69 103 GLN A O 1
ATOM 799 N N . THR A 1 104 ? -3.972 14.930 -0.950 1.00 85.56 104 THR A N 1
ATOM 800 C CA . THR A 1 104 ? -2.602 15.155 -1.434 1.00 85.56 104 THR A CA 1
ATOM 801 C C . THR A 1 104 ? -2.532 15.283 -2.957 1.00 85.56 104 THR A C 1
ATOM 803 O O . THR A 1 104 ? -1.808 16.134 -3.469 1.00 85.56 104 THR A O 1
ATOM 806 N N . TYR A 1 105 ? -3.294 14.471 -3.693 1.00 85.38 105 TYR A N 1
ATOM 807 C CA . TYR A 1 105 ? -3.136 14.313 -5.146 1.00 85.38 105 TYR A CA 1
ATOM 808 C C . TYR A 1 105 ? -4.358 14.710 -5.978 1.00 85.38 105 TYR A C 1
ATOM 810 O O . TYR A 1 105 ? -4.293 14.709 -7.208 1.00 85.38 105 TYR A O 1
ATOM 818 N N . GLY A 1 106 ? -5.476 15.048 -5.338 1.00 88.56 106 GLY A N 1
ATOM 819 C CA . GLY A 1 106 ? -6.754 15.275 -6.005 1.00 88.56 106 GLY A CA 1
ATOM 820 C C . GLY A 1 106 ? -7.458 13.981 -6.434 1.00 88.56 106 GLY A C 1
ATOM 821 O O . GLY A 1 106 ? -7.068 12.868 -6.084 1.00 88.56 106 GLY A O 1
ATOM 822 N N . GLY A 1 107 ? -8.538 14.128 -7.206 1.00 93.56 107 GLY A N 1
ATOM 823 C CA . GLY A 1 107 ? -9.371 13.014 -7.672 1.00 93.56 107 GLY A CA 1
ATOM 824 C C . GLY A 1 107 ? -10.654 12.834 -6.858 1.00 93.56 107 GLY A C 1
ATOM 825 O O . GLY A 1 107 ? -11.166 13.781 -6.265 1.00 93.56 107 GLY A O 1
ATOM 826 N N . ALA A 1 108 ? -11.208 11.620 -6.879 1.00 94.44 108 ALA A N 1
ATOM 827 C CA . ALA A 1 108 ? -12.455 11.287 -6.197 1.00 94.44 108 ALA A CA 1
ATOM 828 C C . ALA A 1 108 ? -12.330 9.962 -5.441 1.00 94.44 108 ALA A C 1
ATOM 830 O O . ALA A 1 108 ? -11.733 9.003 -5.933 1.00 94.44 108 ALA A O 1
ATOM 831 N N . LEU A 1 109 ? -12.937 9.901 -4.256 1.00 92.94 109 LEU A N 1
ATOM 832 C CA . LEU A 1 109 ? -12.961 8.690 -3.447 1.00 92.94 109 LEU A CA 1
ATOM 833 C C . LEU A 1 109 ? -13.859 7.629 -4.101 1.00 92.94 109 LEU A C 1
ATOM 835 O O . LEU A 1 109 ? -15.033 7.870 -4.386 1.00 92.94 109 LEU A O 1
ATOM 839 N N . GLY A 1 110 ? -13.304 6.439 -4.320 1.00 90.25 110 GLY A N 1
ATOM 840 C CA . GLY A 1 110 ? -14.055 5.275 -4.787 1.00 90.25 110 GLY A CA 1
ATOM 841 C C . GLY A 1 110 ? -14.802 4.550 -3.661 1.00 90.25 110 GLY A C 1
ATOM 842 O O . GLY A 1 110 ? -14.648 4.850 -2.477 1.00 90.25 110 GLY A O 1
ATOM 843 N N . ARG A 1 111 ? -15.589 3.532 -4.025 1.00 88.00 111 ARG A N 1
ATOM 844 C CA . ARG A 1 111 ? -16.194 2.589 -3.071 1.00 88.00 111 ARG A CA 1
ATOM 845 C C . ARG A 1 111 ? -15.438 1.258 -3.110 1.00 88.00 111 ARG A C 1
ATOM 847 O O . ARG A 1 111 ? -15.284 0.675 -4.180 1.00 88.00 111 ARG A O 1
ATOM 854 N N . LEU A 1 112 ? -15.001 0.777 -1.945 1.00 86.88 112 LEU A N 1
ATOM 855 C CA . LEU A 1 112 ? -14.401 -0.549 -1.780 1.00 86.88 112 LEU A CA 1
ATOM 856 C C . LEU A 1 112 ? -15.485 -1.593 -1.476 1.00 86.88 112 LEU A C 1
ATOM 858 O O . LEU A 1 112 ? -16.244 -1.424 -0.522 1.00 86.88 112 LEU A O 1
ATOM 862 N N . GLY A 1 113 ? -15.508 -2.678 -2.256 1.00 79.19 113 GLY A N 1
AT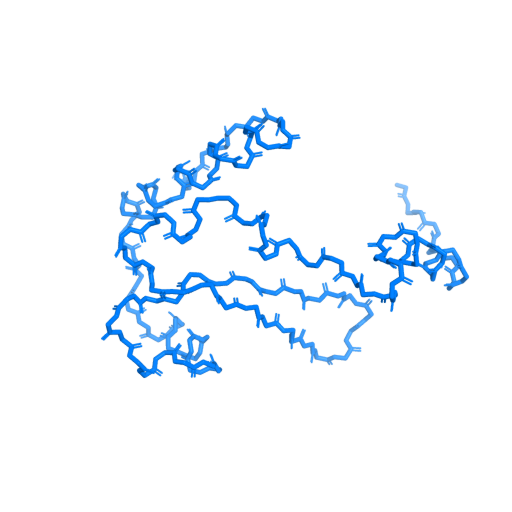OM 863 C CA . GLY A 1 113 ? -16.562 -3.696 -2.213 1.00 79.19 113 GLY A CA 1
ATOM 864 C C . GLY A 1 113 ? -17.822 -3.207 -2.926 1.00 79.19 113 GLY A C 1
ATOM 865 O O . GLY A 1 113 ? -18.366 -2.157 -2.580 1.00 79.19 113 GLY A O 1
ATOM 866 N N . ARG A 1 114 ? -18.243 -3.930 -3.967 1.00 61.50 114 ARG A N 1
ATOM 867 C CA . ARG A 1 114 ? -19.558 -3.714 -4.582 1.00 61.50 114 ARG A CA 1
ATOM 868 C C . ARG A 1 114 ? -20.644 -4.252 -3.667 1.00 61.50 114 ARG A C 1
ATOM 870 O O . ARG A 1 114 ? -20.408 -5.341 -3.102 1.00 61.50 114 ARG A O 1
#

Nearest PDB structures (foldseek):
  6p1j-assembly1_A  TM=3.796E-01  e=2.028E+00  Eleftheria terrae
  3t9q-assembly1_B  TM=2.734E-01  e=5.172E+00  Bacillus subtilis

pLDDT: mean 83.58, std 9.73, range [49.38, 94.69]

Solvent-accessible surface area (backbone atoms only — not comparable to full-atom values): 7276 Å² total; per-residue (Å²): 136,86,76,80,82,80,53,71,66,59,52,51,53,54,53,59,72,57,24,49,101,86,68,44,67,71,67,53,75,93,61,50,42,48,45,69,71,36,87,62,26,63,41,76,45,80,48,78,61,78,93,78,65,97,66,89,49,79,45,78,41,65,34,54,44,97,47,75,79,43,60,70,70,43,40,60,64,44,57,80,71,47,82,80,76,56,66,69,59,51,44,61,61,47,46,57,28,43,52,35,44,31,71,76,72,49,84,76,80,82,80,79,77,136

Organism: NCBI:txid1656884

Secondary structure (DSSP, 8-state):
--PPPPPHHHHHHHHHHTB-TTS-B--GGGGSTTTTTSTTEEEEEEEE--SS-SS--EEEEEEETT-GGGSSTHHHHHHTTSPPPPHHHHHHHHHHHHHHHHHHH------S--

Foldseek 3Di:
DDDDDDDPVVVVVVQQVCADPVSHNPDCLVPLPCLCVPPQAPGKDWDWDDPPDPDTDIDIDRHGPPPCCCPDPVVVVVVVVDPDDDQVVVQVSVVVSQVSNCVVPNDDRDDDDD